Protein AF-A0A1Q9YE31-F1 (afdb_monomer_lite)

Structure (mmCIF, N/CA/C/O backbone):
data_AF-A0A1Q9YE31-F1
#
_entry.id   AF-A0A1Q9YE31-F1
#
loop_
_atom_site.group_PDB
_atom_site.id
_atom_site.type_symbol
_atom_site.label_atom_id
_atom_site.label_alt_id
_atom_site.label_comp_id
_atom_site.label_asym_id
_atom_site.label_entity_id
_atom_site.label_seq_id
_atom_site.pdbx_PDB_ins_code
_atom_site.Cartn_x
_atom_site.Cartn_y
_atom_site.Cartn_z
_atom_site.occupancy
_atom_site.B_iso_or_equiv
_atom_site.auth_seq_id
_atom_site.auth_comp_id
_atom_site.auth_asym_id
_atom_site.auth_atom_id
_atom_site.pdbx_PDB_model_num
ATOM 1 N N . MET A 1 1 ? -10.373 -7.615 11.545 1.00 83.12 1 MET A N 1
ATOM 2 C CA . MET A 1 1 ? -8.998 -7.424 11.056 1.00 83.12 1 MET A CA 1
ATOM 3 C C . MET A 1 1 ? -9.031 -7.505 9.543 1.00 83.12 1 MET A C 1
ATOM 5 O O . MET A 1 1 ? -9.649 -8.430 9.021 1.00 83.12 1 MET A O 1
ATOM 9 N N . LYS A 1 2 ? -8.374 -6.569 8.860 1.00 92.00 2 LYS A N 1
ATOM 10 C CA . LYS A 1 2 ? -8.314 -6.472 7.399 1.00 92.00 2 LYS A CA 1
ATOM 11 C C . LYS A 1 2 ? -6.885 -6.722 6.919 1.00 92.00 2 LYS A C 1
ATOM 13 O O . LYS A 1 2 ? -5.957 -6.130 7.457 1.00 92.00 2 LYS A O 1
ATOM 18 N N . THR A 1 3 ? -6.721 -7.536 5.883 1.00 94.81 3 THR A N 1
ATOM 19 C CA . THR A 1 3 ? -5.436 -7.694 5.186 1.00 94.81 3 THR A CA 1
ATOM 20 C C . THR A 1 3 ? -5.521 -7.033 3.815 1.00 94.81 3 THR A C 1
ATOM 22 O O . THR A 1 3 ? -6.515 -7.194 3.104 1.00 94.81 3 THR A O 1
ATOM 25 N N . VAL A 1 4 ? -4.501 -6.259 3.456 1.00 95.75 4 VAL A N 1
ATOM 26 C CA . VAL A 1 4 ? -4.373 -5.554 2.180 1.00 95.75 4 VAL A CA 1
ATOM 27 C C . VAL A 1 4 ? -3.079 -6.002 1.518 1.00 95.75 4 VAL A C 1
ATOM 29 O O . VAL A 1 4 ? -1.999 -5.756 2.044 1.00 95.75 4 VAL A O 1
ATOM 32 N N . HIS A 1 5 ? -3.189 -6.636 0.352 1.00 96.06 5 HIS A N 1
ATOM 33 C CA . HIS A 1 5 ? -2.027 -7.022 -0.444 1.00 96.06 5 HIS A CA 1
ATOM 34 C C . HIS A 1 5 ? -1.663 -5.891 -1.412 1.00 96.06 5 HIS A C 1
ATOM 36 O O . HIS A 1 5 ? -2.490 -5.443 -2.211 1.00 96.06 5 HIS A O 1
ATOM 42 N N . ILE A 1 6 ? -0.422 -5.427 -1.331 1.00 96.19 6 ILE A N 1
ATOM 43 C CA . ILE A 1 6 ? 0.134 -4.306 -2.081 1.00 96.19 6 ILE A CA 1
ATOM 44 C C . ILE A 1 6 ? 1.157 -4.861 -3.072 1.00 96.19 6 ILE A C 1
ATOM 46 O O . ILE A 1 6 ? 2.282 -5.183 -2.703 1.00 96.19 6 ILE A O 1
ATOM 50 N N . ASP A 1 7 ? 0.782 -4.939 -4.348 1.00 95.06 7 ASP A N 1
ATOM 51 C CA . ASP A 1 7 ? 1.738 -5.185 -5.432 1.00 95.06 7 ASP A CA 1
ATOM 52 C C . ASP A 1 7 ? 2.354 -3.850 -5.873 1.00 95.06 7 ASP A C 1
ATOM 54 O O . ASP A 1 7 ? 1.749 -3.074 -6.621 1.00 95.06 7 ASP A O 1
ATOM 58 N N . ALA A 1 8 ? 3.558 -3.564 -5.382 1.00 94.75 8 ALA A N 1
ATOM 59 C CA . ALA A 1 8 ? 4.226 -2.286 -5.586 1.00 94.75 8 ALA A CA 1
ATOM 60 C C . ALA A 1 8 ? 4.527 -2.007 -7.067 1.00 94.75 8 ALA A C 1
ATOM 62 O O . ALA A 1 8 ? 4.344 -0.884 -7.546 1.00 94.75 8 ALA A O 1
ATOM 63 N N . LYS A 1 9 ? 4.935 -3.034 -7.824 1.00 93.44 9 LYS A N 1
ATOM 64 C CA . LYS A 1 9 ? 5.193 -2.926 -9.264 1.00 93.44 9 LYS A CA 1
ATOM 65 C C . LYS A 1 9 ? 3.920 -2.566 -10.019 1.00 93.44 9 LYS A C 1
ATOM 67 O O . LYS A 1 9 ? 3.959 -1.680 -10.871 1.00 93.44 9 LYS A O 1
ATOM 72 N N . ARG A 1 10 ? 2.792 -3.194 -9.684 1.00 94.38 10 ARG A N 1
ATOM 73 C CA . ARG A 1 10 ? 1.493 -2.889 -10.293 1.00 94.38 10 ARG A CA 1
ATOM 74 C C . ARG A 1 10 ? 1.021 -1.473 -9.966 1.00 94.38 10 ARG A C 1
ATOM 76 O O . ARG A 1 10 ? 0.512 -0.797 -10.855 1.00 94.38 10 ARG A O 1
ATOM 83 N N . ILE A 1 11 ? 1.215 -0.996 -8.735 1.00 96.12 11 ILE A N 1
ATOM 84 C CA . ILE A 1 11 ? 0.895 0.396 -8.371 1.00 96.12 11 ILE A CA 1
ATOM 85 C C . ILE A 1 11 ? 1.732 1.371 -9.205 1.00 96.12 11 ILE A C 1
ATOM 87 O O . ILE A 1 11 ? 1.196 2.354 -9.708 1.00 96.12 11 ILE A O 1
ATOM 91 N N . MET A 1 12 ? 3.024 1.089 -9.406 1.00 95.56 12 MET A N 1
ATOM 92 C CA . MET A 1 12 ? 3.902 1.948 -10.213 1.00 95.56 12 MET A CA 1
ATOM 93 C C . MET A 1 12 ? 3.598 1.920 -11.715 1.00 95.56 12 MET A C 1
ATOM 95 O O . MET A 1 12 ? 4.068 2.794 -12.436 1.00 95.56 12 MET A O 1
ATOM 99 N N . GLN A 1 13 ? 2.831 0.940 -12.195 1.00 95.00 13 GLN A N 1
ATOM 100 C CA . GLN A 1 13 ? 2.340 0.899 -13.576 1.00 95.00 13 GLN A CA 1
ATOM 101 C C . GLN A 1 13 ? 1.067 1.736 -13.785 1.00 95.00 13 GLN A C 1
ATOM 103 O O . GLN A 1 13 ? 0.645 1.909 -14.924 1.00 95.00 13 GLN A O 1
ATOM 108 N N . SER A 1 14 ? 0.446 2.234 -12.711 1.00 95.38 14 SER A N 1
ATOM 109 C CA . SER A 1 14 ? -0.712 3.128 -12.788 1.00 95.38 14 SER A CA 1
ATOM 110 C C . SER A 1 14 ? -0.295 4.541 -13.197 1.00 95.38 14 SER A C 1
ATOM 112 O O . SER A 1 14 ? 0.707 5.056 -12.702 1.00 95.38 14 SER A O 1
ATOM 114 N N . ASP A 1 15 ? -1.129 5.214 -13.995 1.00 94.75 15 ASP A N 1
ATOM 115 C CA . ASP A 1 15 ? -0.999 6.652 -14.279 1.00 94.75 15 ASP A CA 1
ATOM 116 C C . ASP A 1 15 ? -1.110 7.504 -12.998 1.00 94.75 15 ASP A C 1
ATOM 118 O O . ASP A 1 15 ? -0.550 8.599 -12.903 1.00 94.75 15 ASP A O 1
ATOM 122 N N . HIS A 1 16 ? -1.805 6.974 -11.983 1.00 95.56 16 HIS A N 1
ATOM 123 C CA . HIS A 1 16 ? -2.003 7.602 -10.678 1.00 95.56 16 HIS A CA 1
ATOM 124 C C . H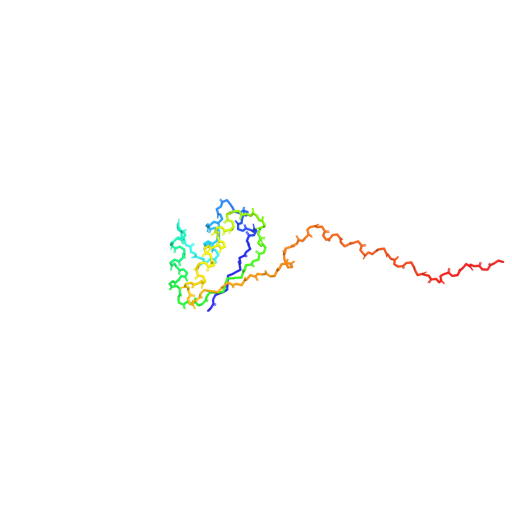IS A 1 16 ? -1.627 6.631 -9.543 1.00 95.56 16 HIS A C 1
ATOM 126 O O . HIS A 1 16 ? -2.501 5.984 -8.956 1.00 95.56 16 HIS A O 1
ATOM 132 N N . PRO A 1 17 ? -0.329 6.500 -9.202 1.00 96.25 17 PRO A N 1
ATOM 133 C CA . PRO A 1 17 ? 0.141 5.533 -8.208 1.00 96.25 17 PRO A CA 1
ATOM 134 C C . PRO A 1 17 ? -0.435 5.740 -6.803 1.00 96.25 17 PRO A C 1
ATOM 136 O O . PRO A 1 17 ? -0.812 4.783 -6.131 1.00 96.25 17 PRO A O 1
ATOM 139 N N . PHE A 1 18 ? -0.557 6.992 -6.357 1.00 96.56 18 PHE A N 1
ATOM 140 C CA . PHE A 1 18 ? -1.139 7.288 -5.048 1.00 96.56 18 PHE A CA 1
ATOM 141 C C . PHE A 1 18 ? -2.631 6.935 -4.980 1.00 96.56 18 PHE A C 1
ATOM 143 O O . PHE A 1 18 ? -3.086 6.357 -3.995 1.00 96.56 18 PHE A O 1
ATOM 150 N N . GLU A 1 19 ? -3.391 7.224 -6.038 1.00 96.00 19 GLU A N 1
ATOM 151 C CA . GLU A 1 19 ? -4.812 6.863 -6.105 1.00 96.00 19 GLU A CA 1
ATOM 152 C C . GLU A 1 19 ? -4.998 5.343 -6.149 1.00 96.00 19 GLU A C 1
ATOM 154 O O . GLU A 1 19 ? -5.874 4.809 -5.469 1.00 96.00 19 GLU A O 1
ATOM 159 N N . ALA A 1 20 ? -4.132 4.634 -6.881 1.00 96.38 20 ALA A N 1
ATOM 160 C CA . ALA A 1 20 ? -4.112 3.175 -6.900 1.00 96.38 20 ALA A CA 1
ATOM 161 C C . ALA A 1 20 ? -3.834 2.592 -5.505 1.00 96.38 20 ALA A C 1
ATOM 163 O O . ALA A 1 20 ? -4.516 1.654 -5.095 1.00 96.38 20 ALA A O 1
ATOM 164 N N . LEU A 1 21 ? -2.899 3.178 -4.749 1.00 96.81 21 LEU A N 1
ATOM 165 C CA . LEU A 1 21 ? -2.655 2.804 -3.355 1.00 96.81 21 LEU A CA 1
ATOM 166 C C . LEU A 1 21 ? -3.892 3.064 -2.482 1.00 96.81 21 LEU A C 1
ATOM 168 O O . LEU A 1 21 ? -4.327 2.163 -1.771 1.00 96.81 21 LEU A O 1
ATOM 172 N N . CYS A 1 22 ? -4.503 4.250 -2.565 1.00 96.12 22 CYS A N 1
ATOM 173 C CA . CYS A 1 22 ? -5.717 4.588 -1.810 1.00 96.12 22 CYS A CA 1
ATOM 174 C C . CYS A 1 22 ? -6.862 3.601 -2.076 1.00 96.12 22 CYS A C 1
ATOM 176 O O . CYS A 1 22 ? -7.570 3.196 -1.148 1.00 96.12 22 CYS A O 1
ATOM 178 N N . ALA A 1 23 ? -7.013 3.173 -3.331 1.00 95.56 23 ALA A N 1
ATOM 179 C CA . ALA A 1 23 ? -8.049 2.239 -3.745 1.00 95.56 23 ALA A CA 1
ATOM 180 C C . ALA A 1 23 ? -7.916 0.869 -3.060 1.00 95.56 23 ALA A C 1
ATOM 182 O O . ALA A 1 23 ? -8.935 0.290 -2.690 1.00 95.56 23 ALA A O 1
ATOM 183 N N . LEU A 1 24 ? -6.694 0.380 -2.801 1.00 96.00 24 LEU A N 1
ATOM 184 C CA . LEU A 1 24 ? -6.475 -0.877 -2.064 1.00 96.00 24 LEU A CA 1
ATOM 185 C C . LEU A 1 24 ? -7.048 -0.831 -0.640 1.00 96.00 24 LEU A C 1
ATOM 187 O O . LEU A 1 24 ? -7.497 -1.841 -0.098 1.00 96.00 24 LEU A O 1
ATOM 191 N N . PHE A 1 25 ? -7.091 0.359 -0.044 1.00 93.75 25 PHE A N 1
ATOM 192 C CA . PHE A 1 25 ? -7.663 0.575 1.279 1.00 93.75 25 PHE A CA 1
ATOM 193 C C . PHE A 1 25 ? -9.151 0.951 1.241 1.00 93.75 25 PHE A C 1
ATOM 195 O O . PHE A 1 25 ? -9.748 1.087 2.306 1.00 93.75 25 PHE A O 1
ATOM 202 N N . ASN A 1 26 ? -9.784 1.020 0.061 1.00 92.31 26 ASN A N 1
ATOM 203 C CA . ASN A 1 26 ? -11.127 1.577 -0.159 1.00 92.31 26 ASN A CA 1
ATOM 204 C C . ASN A 1 26 ? -11.257 3.042 0.301 1.00 92.31 26 ASN A C 1
ATOM 206 O O . ASN A 1 26 ? -12.314 3.464 0.771 1.00 92.31 26 ASN A O 1
ATOM 210 N N . LEU A 1 27 ? -10.184 3.825 0.161 1.00 91.75 27 LEU A N 1
ATOM 211 C CA . LEU A 1 27 ? -10.140 5.234 0.545 1.00 91.75 27 LEU A CA 1
ATOM 212 C C . LEU A 1 27 ? -10.201 6.145 -0.686 1.00 91.75 27 LEU A C 1
ATOM 214 O O . LEU A 1 27 ? -9.683 5.819 -1.752 1.00 91.75 27 LEU A O 1
ATOM 218 N N . LYS A 1 28 ? -10.820 7.319 -0.524 1.00 89.25 28 LYS A N 1
ATOM 219 C CA . LYS A 1 28 ? -10.833 8.404 -1.520 1.00 89.25 28 LYS A CA 1
ATOM 220 C C . LYS A 1 28 ? -10.053 9.609 -1.001 1.00 89.25 28 LYS A C 1
ATOM 222 O O . LYS A 1 28 ? -10.611 10.693 -0.864 1.00 89.25 28 LYS A O 1
ATOM 227 N N . SER A 1 29 ? -8.784 9.394 -0.679 1.00 90.00 29 SER A N 1
ATOM 228 C CA . SER A 1 29 ? -7.909 10.445 -0.162 1.00 90.00 29 SER A CA 1
ATOM 229 C C . SER A 1 29 ? -7.315 11.268 -1.300 1.00 90.00 29 SER A C 1
ATOM 231 O O . SER A 1 29 ? -6.860 10.725 -2.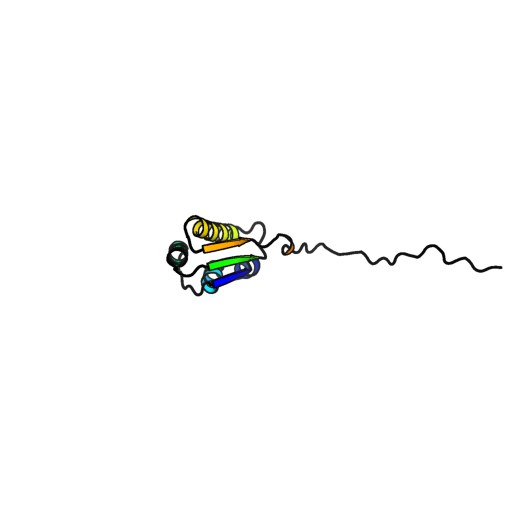303 1.00 90.00 29 SER A O 1
ATOM 233 N N . ARG A 1 30 ? -7.314 12.591 -1.143 1.00 87.44 30 ARG A N 1
ATOM 234 C CA . ARG A 1 30 ? -6.761 13.551 -2.112 1.00 87.44 30 ARG A CA 1
ATOM 235 C C . ARG A 1 30 ? -5.340 13.984 -1.763 1.00 87.44 30 ARG A C 1
ATOM 237 O O . ARG A 1 30 ? -4.688 14.635 -2.573 1.00 87.44 30 ARG A O 1
ATOM 244 N N . SER A 1 31 ? -4.867 13.649 -0.564 1.00 93.44 31 SER A N 1
ATOM 245 C CA . SER A 1 31 ? -3.524 13.970 -0.083 1.00 93.44 31 SER A CA 1
ATOM 246 C C . SER A 1 31 ? -2.959 12.871 0.817 1.00 93.44 31 SER A C 1
ATOM 248 O O . SER A 1 31 ? -3.698 12.052 1.371 1.00 93.44 31 SER A O 1
ATOM 250 N N . PHE A 1 32 ? -1.636 12.885 0.992 1.00 93.88 32 PHE A N 1
ATOM 251 C CA . PHE A 1 32 ? -0.933 11.961 1.887 1.00 93.88 32 PHE A CA 1
ATOM 252 C C . PHE A 1 32 ? -1.385 12.121 3.346 1.00 93.88 32 PHE A C 1
ATOM 254 O O . PHE A 1 32 ? -1.563 11.123 4.040 1.00 93.88 32 PHE A O 1
ATOM 261 N N . ASP A 1 33 ? -1.643 13.354 3.792 1.00 93.50 33 ASP A N 1
ATOM 262 C CA . ASP A 1 33 ? -2.108 13.637 5.157 1.00 93.50 33 ASP A CA 1
ATOM 263 C C . ASP A 1 33 ? -3.510 13.082 5.426 1.00 93.50 33 ASP A C 1
ATOM 265 O O . ASP A 1 33 ? -3.775 12.537 6.500 1.00 93.50 33 ASP A O 1
ATOM 269 N N . GLU A 1 34 ? -4.409 13.191 4.445 1.00 93.19 34 GLU A N 1
ATOM 270 C CA . GLU A 1 34 ? -5.757 12.629 4.534 1.00 93.19 34 GLU A CA 1
ATOM 271 C C . GLU A 1 34 ? -5.698 11.098 4.586 1.00 93.19 34 GLU A C 1
ATOM 273 O O . GLU A 1 34 ? -6.327 10.483 5.447 1.00 93.19 34 GLU A O 1
ATOM 278 N N . PHE A 1 35 ? -4.879 10.480 3.730 1.00 94.44 35 PHE A N 1
ATOM 279 C CA . PHE A 1 35 ? -4.655 9.032 3.728 1.00 94.44 35 PHE A CA 1
ATOM 280 C C . PHE A 1 35 ? -4.088 8.534 5.062 1.00 94.44 35 PHE A C 1
ATOM 282 O O . PHE A 1 35 ? -4.625 7.596 5.656 1.00 94.44 35 PHE A O 1
ATOM 289 N N . LYS A 1 36 ? -3.056 9.211 5.580 1.00 93.38 36 LYS A N 1
ATOM 290 C CA . LYS A 1 36 ? -2.467 8.922 6.891 1.00 93.38 36 LYS A CA 1
ATOM 291 C C . LYS A 1 36 ? -3.506 9.038 8.001 1.00 93.38 36 LYS A C 1
ATOM 293 O O . LYS A 1 36 ? -3.622 8.134 8.821 1.00 93.38 36 LYS A O 1
ATOM 298 N N . THR A 1 37 ? -4.287 10.115 8.009 1.00 92.19 37 THR A N 1
ATOM 299 C CA . THR A 1 37 ? -5.320 10.349 9.025 1.00 92.19 37 THR A CA 1
ATOM 300 C C . THR A 1 37 ? -6.376 9.245 9.011 1.00 92.19 37 THR A C 1
ATOM 302 O O . THR A 1 37 ? -6.728 8.738 10.073 1.00 92.19 37 THR A O 1
ATOM 305 N N . HIS A 1 38 ? -6.839 8.812 7.835 1.00 91.38 38 HIS A N 1
ATOM 306 C CA . HIS A 1 38 ? -7.790 7.703 7.734 1.00 91.38 38 HIS A CA 1
ATOM 307 C C . HIS A 1 38 ? -7.240 6.401 8.314 1.00 91.38 38 HIS A C 1
ATOM 309 O O . HIS A 1 38 ? -7.921 5.766 9.113 1.00 91.38 38 HIS A O 1
ATOM 315 N N . LEU A 1 39 ? -6.009 6.029 7.961 1.00 91.88 39 LEU A N 1
ATOM 316 C CA . LEU A 1 39 ? -5.402 4.783 8.436 1.00 91.88 39 LEU A CA 1
ATOM 317 C C . LEU A 1 39 ? -4.973 4.833 9.910 1.00 91.88 39 LEU A C 1
ATOM 319 O O . LEU A 1 39 ? -4.865 3.791 10.549 1.00 91.88 39 LEU A O 1
ATOM 323 N N . MET A 1 40 ? -4.744 6.024 10.469 1.00 88.56 40 MET A N 1
ATOM 324 C CA . MET A 1 40 ? -4.470 6.203 11.900 1.00 88.56 40 MET A CA 1
ATOM 325 C C . MET A 1 40 ? -5.736 6.195 12.764 1.00 88.56 40 MET A C 1
ATOM 327 O O . MET A 1 40 ? -5.667 5.825 13.934 1.00 88.56 40 MET A O 1
ATOM 331 N N . LEU A 1 41 ? -6.872 6.642 12.222 1.00 85.81 41 LEU A N 1
ATOM 332 C CA . LEU A 1 41 ? -8.152 6.677 12.935 1.00 85.81 41 LEU A CA 1
ATOM 333 C C . LEU A 1 41 ? -8.943 5.370 12.812 1.00 85.81 41 LEU A C 1
ATOM 335 O O . LEU A 1 41 ? -9.955 5.220 13.497 1.00 85.81 41 LEU A O 1
ATOM 339 N N . ASP A 1 42 ? -8.504 4.440 11.964 1.00 79.31 42 ASP A N 1
ATOM 340 C CA . ASP A 1 42 ? -9.164 3.149 11.818 1.00 79.31 42 ASP A CA 1
ATOM 341 C C . ASP A 1 42 ? -9.037 2.323 13.109 1.00 79.31 42 ASP A C 1
ATOM 343 O O . ASP A 1 42 ? -7.950 2.119 13.663 1.00 79.31 42 ASP A O 1
ATOM 347 N N . HIS A 1 43 ? -10.183 1.871 13.610 1.00 80.12 43 HIS A N 1
ATOM 348 C CA . HIS A 1 43 ? -10.280 1.069 14.825 1.00 80.12 43 HIS A CA 1
ATOM 349 C C . HIS A 1 43 ? -10.070 -0.421 14.546 1.00 80.12 43 HIS A C 1
ATOM 351 O O . HIS A 1 43 ? -9.818 -1.192 15.475 1.00 80.12 43 HIS A O 1
ATOM 357 N N . GLU A 1 44 ? -10.181 -0.843 13.287 1.00 90.56 44 GLU A N 1
ATOM 358 C CA . GLU A 1 44 ? -9.924 -2.214 12.881 1.00 90.56 44 GLU A CA 1
ATOM 359 C C . GLU A 1 44 ? -8.432 -2.404 12.556 1.00 90.56 44 GLU A C 1
ATOM 361 O O . GLU A 1 44 ? -7.871 -1.624 11.790 1.00 90.56 44 GLU A O 1
ATOM 366 N N . PRO A 1 45 ? -7.763 -3.446 13.088 1.00 93.44 45 PRO A N 1
ATOM 367 C CA . PRO A 1 45 ? -6.385 -3.735 12.714 1.00 93.44 45 PRO A CA 1
ATOM 368 C C . PRO A 1 45 ? -6.243 -4.032 11.217 1.00 93.44 45 PRO A C 1
ATOM 370 O O . PRO A 1 45 ? -6.985 -4.862 10.675 1.00 93.44 45 PRO A O 1
ATOM 373 N N . ILE A 1 46 ? -5.258 -3.397 10.584 1.00 95.62 46 ILE A N 1
ATOM 374 C CA . ILE A 1 46 ? -4.904 -3.512 9.173 1.00 95.62 46 ILE A CA 1
ATOM 375 C C . ILE A 1 46 ? -3.504 -4.114 9.059 1.00 95.62 46 ILE A C 1
ATOM 377 O O . ILE A 1 46 ? -2.538 -3.572 9.593 1.00 95.62 46 ILE A O 1
ATOM 381 N N . ILE A 1 47 ? -3.393 -5.207 8.311 1.00 95.81 47 ILE A N 1
ATOM 382 C CA . ILE A 1 47 ? -2.118 -5.783 7.882 1.00 95.81 47 ILE A CA 1
ATOM 383 C C . ILE A 1 47 ? -1.929 -5.441 6.406 1.00 95.81 47 ILE A C 1
ATOM 385 O O . ILE A 1 47 ? -2.745 -5.826 5.571 1.00 95.81 47 ILE A O 1
ATOM 389 N N . ALA A 1 48 ? -0.874 -4.708 6.081 1.00 96.38 48 ALA A N 1
ATOM 390 C CA . ALA A 1 48 ? -0.490 -4.368 4.722 1.00 96.38 48 ALA A CA 1
ATOM 391 C C . ALA A 1 48 ? 0.722 -5.213 4.309 1.00 96.38 48 ALA A C 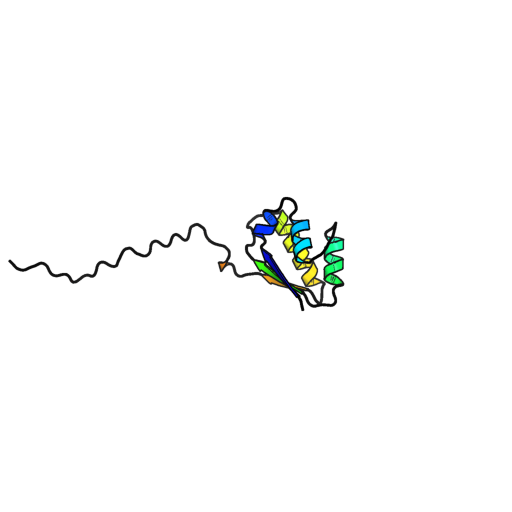1
ATOM 393 O O . ALA A 1 48 ? 1.829 -5.024 4.808 1.00 96.38 48 ALA A O 1
ATOM 394 N N . GLU A 1 49 ? 0.503 -6.160 3.404 1.00 96.06 49 GLU A N 1
ATOM 395 C CA . GLU A 1 49 ? 1.533 -7.064 2.893 1.00 96.06 49 GLU A CA 1
ATOM 396 C C . GLU A 1 49 ? 2.048 -6.541 1.558 1.00 96.06 49 GLU A C 1
ATOM 398 O O . GLU A 1 49 ? 1.281 -6.415 0.604 1.00 96.06 49 GLU A O 1
ATOM 403 N N . VAL A 1 50 ? 3.334 -6.219 1.482 1.00 95.44 50 VAL A N 1
ATOM 404 C CA . VAL A 1 50 ? 3.928 -5.556 0.321 1.00 95.44 50 VAL A CA 1
ATOM 405 C C . VAL A 1 50 ? 4.803 -6.519 -0.469 1.00 95.44 50 VAL A C 1
ATOM 407 O O . VAL A 1 50 ? 5.724 -7.105 0.086 1.00 95.44 50 VAL A O 1
ATOM 410 N N . ALA A 1 51 ? 4.559 -6.641 -1.771 1.00 93.25 51 ALA A N 1
ATOM 411 C CA . ALA A 1 51 ? 5.312 -7.494 -2.689 1.00 93.25 51 ALA A CA 1
ATOM 412 C C . ALA A 1 51 ? 5.794 -6.715 -3.925 1.00 93.25 51 ALA A C 1
ATOM 414 O O . ALA A 1 51 ? 5.329 -5.606 -4.205 1.00 93.25 51 ALA A O 1
ATOM 415 N N . ASN A 1 52 ? 6.707 -7.320 -4.694 1.00 91.12 52 ASN A N 1
ATOM 416 C CA . ASN A 1 52 ? 7.188 -6.802 -5.980 1.00 91.12 52 ASN A CA 1
ATOM 417 C C . ASN A 1 52 ? 7.761 -5.370 -5.911 1.00 91.12 52 ASN A C 1
ATOM 419 O O . ASN A 1 52 ? 7.517 -4.558 -6.805 1.00 91.12 52 ASN A O 1
ATOM 423 N N . CYS A 1 53 ? 8.514 -5.043 -4.854 1.00 90.00 53 CYS A N 1
ATOM 424 C CA . CYS A 1 53 ? 9.084 -3.710 -4.634 1.00 90.00 53 CYS A CA 1
ATOM 425 C C . CYS A 1 53 ? 9.973 -3.258 -5.816 1.00 90.00 53 CYS A C 1
ATOM 427 O O . CYS A 1 53 ? 11.012 -3.872 -6.075 1.00 90.00 53 CYS A O 1
ATOM 429 N N . PRO A 1 54 ? 9.611 -2.183 -6.541 1.00 88.81 54 PRO A N 1
ATOM 430 C CA . PRO A 1 54 ? 10.392 -1.699 -7.670 1.00 88.81 54 PRO A CA 1
ATOM 431 C C . PRO A 1 54 ? 11.700 -1.058 -7.192 1.00 88.81 54 PRO A C 1
ATOM 433 O O . PRO A 1 54 ? 11.717 -0.163 -6.349 1.00 88.81 54 PRO A O 1
ATOM 436 N N . VAL A 1 55 ? 12.812 -1.497 -7.778 1.00 85.88 55 VAL A N 1
ATOM 437 C CA . VAL A 1 55 ? 14.155 -1.006 -7.450 1.00 85.88 55 VAL A CA 1
ATOM 438 C C . VAL A 1 55 ? 14.369 0.393 -8.040 1.00 85.88 55 VAL A C 1
ATOM 440 O O . VAL A 1 55 ? 14.093 0.617 -9.218 1.00 85.88 55 VAL A O 1
ATOM 443 N N . ARG A 1 56 ? 14.918 1.325 -7.243 1.00 87.00 56 ARG A N 1
ATOM 444 C CA . ARG A 1 56 ? 15.289 2.699 -7.662 1.00 87.00 56 ARG A CA 1
ATOM 445 C C . ARG A 1 56 ? 14.122 3.517 -8.243 1.00 87.00 56 ARG A C 1
ATOM 447 O O . ARG A 1 56 ? 14.319 4.324 -9.153 1.00 87.00 56 ARG A O 1
ATOM 454 N N . ASN A 1 57 ? 12.906 3.317 -7.735 1.00 91.75 57 ASN A N 1
ATOM 455 C CA . ASN A 1 57 ? 11.742 4.111 -8.120 1.00 91.75 57 ASN A CA 1
ATOM 456 C C . ASN A 1 57 ? 11.432 5.168 -7.045 1.00 91.75 57 ASN A C 1
ATOM 458 O O . ASN A 1 57 ? 10.951 4.837 -5.968 1.00 91.75 57 ASN A O 1
ATOM 462 N N . LYS A 1 58 ? 11.650 6.450 -7.371 1.00 94.12 58 LYS A N 1
ATOM 463 C CA . LYS A 1 58 ? 11.448 7.578 -6.439 1.00 94.12 58 LYS A CA 1
ATOM 464 C C . LYS A 1 58 ? 10.005 7.748 -5.964 1.00 94.12 58 LYS A C 1
ATOM 466 O O . LYS A 1 58 ? 9.775 8.191 -4.846 1.00 94.12 58 LYS A O 1
ATOM 471 N N . THR A 1 59 ? 9.029 7.450 -6.819 1.00 94.38 59 THR A N 1
ATOM 472 C CA . THR A 1 59 ? 7.614 7.533 -6.441 1.00 94.38 59 THR A CA 1
ATOM 473 C C . THR A 1 59 ? 7.277 6.436 -5.443 1.00 94.38 59 THR A C 1
ATOM 475 O O . THR A 1 59 ? 6.585 6.695 -4.466 1.00 94.38 59 THR A O 1
ATOM 478 N N . TRP A 1 60 ? 7.807 5.232 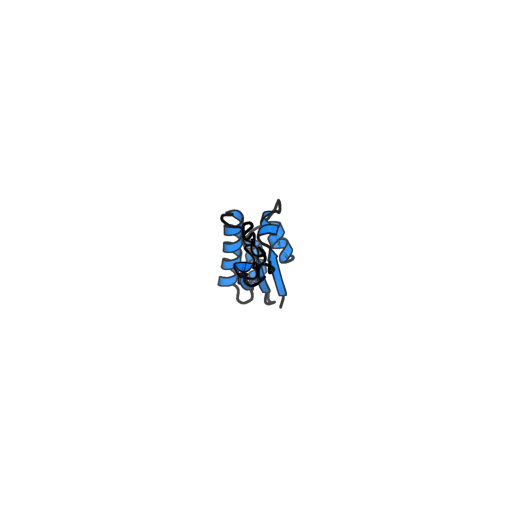-5.653 1.00 95.25 60 TRP A N 1
ATOM 479 C CA . TRP A 1 60 ? 7.659 4.149 -4.694 1.00 95.25 60 TRP A CA 1
ATOM 480 C C . TRP A 1 60 ? 8.333 4.469 -3.362 1.00 95.25 60 TRP A C 1
ATOM 482 O O . TRP A 1 60 ? 7.673 4.306 -2.348 1.00 95.25 60 TRP A O 1
ATOM 492 N N . GLU A 1 61 ? 9.564 4.995 -3.365 1.00 94.94 61 GLU A N 1
ATOM 493 C CA . GLU A 1 61 ? 10.265 5.436 -2.144 1.00 94.94 61 GLU A CA 1
ATOM 494 C C . GLU A 1 61 ? 9.388 6.387 -1.306 1.00 94.94 61 GLU A C 1
ATOM 496 O O . GLU A 1 61 ? 9.206 6.189 -0.110 1.00 94.94 61 GLU A O 1
ATOM 501 N N . GLN A 1 62 ? 8.732 7.360 -1.948 1.00 95.81 62 GLN A N 1
ATOM 502 C CA . GLN A 1 62 ? 7.808 8.270 -1.258 1.00 95.81 62 GLN A CA 1
ATOM 503 C C . GLN A 1 62 ? 6.573 7.564 -0.676 1.00 95.81 62 GLN A C 1
ATOM 505 O O . GLN A 1 62 ? 6.114 7.917 0.411 1.00 95.81 62 GLN A O 1
ATOM 510 N N . LEU A 1 63 ? 6.002 6.593 -1.395 1.00 96.31 63 LEU A N 1
ATOM 511 C CA . LEU A 1 63 ? 4.835 5.845 -0.921 1.00 96.31 63 LEU A CA 1
ATOM 512 C C . LEU A 1 63 ? 5.202 4.840 0.177 1.00 96.31 63 LEU A C 1
ATOM 514 O O . LEU A 1 63 ? 4.422 4.665 1.111 1.00 96.31 63 LEU A O 1
ATOM 518 N N . SER A 1 64 ? 6.371 4.203 0.099 1.00 95.56 64 SER A N 1
ATOM 519 C CA . SER A 1 64 ? 6.869 3.323 1.155 1.00 95.56 64 SER A CA 1
ATOM 520 C C . SER A 1 64 ? 7.154 4.112 2.428 1.00 95.56 64 SER A C 1
ATOM 522 O O . SER A 1 64 ? 6.675 3.709 3.483 1.00 95.56 64 SER A O 1
ATOM 524 N N . ASP A 1 65 ? 7.801 5.278 2.329 1.00 95.44 65 ASP A N 1
ATOM 525 C CA . ASP A 1 65 ? 8.054 6.156 3.480 1.00 95.44 65 ASP A CA 1
ATOM 526 C C . ASP A 1 65 ? 6.743 6.596 4.153 1.00 95.44 65 ASP A C 1
ATOM 528 O O . ASP A 1 65 ? 6.641 6.651 5.381 1.00 95.44 65 ASP A O 1
ATOM 532 N N . LEU A 1 66 ? 5.702 6.876 3.357 1.00 96.19 66 LEU A N 1
ATOM 533 C CA . LEU A 1 66 ? 4.365 7.192 3.863 1.00 96.19 66 LEU A CA 1
ATOM 534 C C . LEU A 1 66 ? 3.770 6.023 4.660 1.00 96.19 66 LEU A C 1
ATOM 536 O O . LEU A 1 66 ? 3.274 6.230 5.770 1.00 96.19 66 LEU A O 1
ATOM 540 N N . LEU A 1 67 ? 3.811 4.809 4.105 1.00 96.50 67 LEU A N 1
ATOM 541 C CA . LEU A 1 67 ? 3.300 3.605 4.762 1.00 96.50 67 LEU A CA 1
ATOM 542 C C . LEU A 1 67 ? 4.070 3.325 6.060 1.00 96.50 67 LEU A C 1
ATOM 544 O O . LEU A 1 67 ? 3.452 3.094 7.102 1.00 96.50 67 LEU A O 1
ATOM 548 N N . GLU A 1 68 ? 5.402 3.388 6.031 1.00 95.88 68 GLU A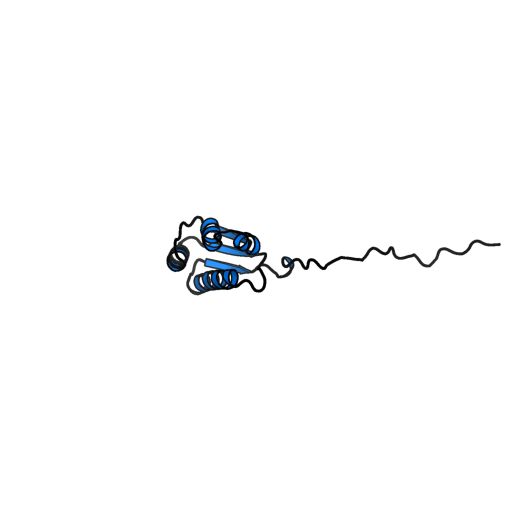 N 1
ATOM 549 C CA . GLU A 1 68 ? 6.248 3.204 7.216 1.00 95.88 68 GLU A CA 1
ATOM 550 C C . GLU A 1 68 ? 5.951 4.253 8.287 1.00 95.88 68 GLU A C 1
ATOM 552 O O . GLU A 1 68 ? 5.812 3.927 9.469 1.00 95.88 68 GLU A O 1
ATOM 557 N N . GLY A 1 69 ? 5.776 5.508 7.872 1.00 95.44 69 GLY A N 1
ATOM 558 C CA . GLY A 1 69 ? 5.380 6.595 8.754 1.00 95.44 69 GLY A CA 1
ATOM 559 C C . GLY A 1 69 ? 4.028 6.346 9.427 1.00 95.44 69 GLY A C 1
ATOM 560 O O . GLY A 1 69 ? 3.856 6.721 10.587 1.00 95.44 69 GLY A O 1
ATOM 561 N N . ILE A 1 70 ? 3.074 5.700 8.750 1.00 95.12 70 ILE A N 1
ATOM 562 C CA . ILE A 1 70 ? 1.795 5.295 9.354 1.00 95.12 70 ILE A CA 1
ATOM 563 C C . ILE A 1 70 ? 2.021 4.183 10.378 1.00 95.12 70 ILE A C 1
ATOM 565 O O . ILE A 1 70 ? 1.554 4.319 11.506 1.00 95.12 70 ILE A O 1
ATOM 569 N N . GLN A 1 71 ? 2.774 3.133 10.035 1.00 95.12 71 GLN A N 1
ATOM 570 C CA . GLN A 1 71 ? 3.081 2.036 10.962 1.00 95.12 71 GLN A CA 1
ATOM 571 C C . GLN A 1 71 ? 3.734 2.537 12.258 1.00 95.12 71 GLN A C 1
ATOM 573 O O . GLN A 1 71 ? 3.392 2.077 13.340 1.00 95.12 71 GLN A O 1
ATOM 578 N N . GLN A 1 72 ? 4.662 3.491 12.170 1.00 94.44 72 GLN A N 1
ATOM 579 C CA . GLN A 1 72 ? 5.355 4.024 13.349 1.00 94.44 72 GLN A CA 1
ATOM 580 C C . GLN A 1 72 ? 4.431 4.770 14.324 1.00 94.44 72 GLN A C 1
ATOM 582 O O . GLN A 1 72 ? 4.759 4.887 15.503 1.00 94.44 72 GLN A O 1
ATOM 587 N N . HIS A 1 73 ? 3.305 5.304 13.841 1.00 92.69 73 HIS A N 1
ATOM 588 C CA . HIS A 1 73 ? 2.420 6.175 14.623 1.00 92.69 73 HIS A CA 1
ATOM 589 C C . HIS A 1 73 ? 1.025 5.582 14.861 1.00 92.69 73 HIS A C 1
ATOM 591 O O . HIS A 1 73 ? 0.253 6.147 15.635 1.00 92.69 73 HIS A O 1
ATOM 597 N N . SER A 1 74 ? 0.681 4.478 14.198 1.00 92.12 74 SER A N 1
ATOM 598 C CA . SER A 1 74 ? -0.599 3.792 14.340 1.00 92.12 74 SER A CA 1
ATOM 599 C C . SER A 1 74 ? -0.448 2.542 15.201 1.00 92.12 74 SER A C 1
ATOM 601 O O . SER A 1 74 ? 0.467 1.747 15.017 1.00 92.12 74 SER A O 1
ATOM 603 N N . ASN A 1 75 ? -1.397 2.336 16.114 1.00 90.94 75 ASN A N 1
ATOM 604 C CA . ASN A 1 75 ? -1.467 1.117 16.925 1.00 90.94 75 ASN A CA 1
ATOM 605 C C . ASN A 1 75 ? -2.226 -0.019 16.223 1.00 90.94 75 ASN A C 1
ATOM 607 O O . ASN A 1 75 ? -2.318 -1.115 16.772 1.00 90.94 75 ASN A O 1
ATOM 611 N N . THR A 1 76 ? -2.819 0.252 15.060 1.00 93.38 76 THR A N 1
ATOM 612 C CA . THR A 1 76 ? -3.685 -0.678 14.326 1.00 93.38 76 THR A CA 1
ATOM 613 C C . THR A 1 76 ? -3.157 -1.001 12.933 1.00 93.38 76 THR A C 1
ATOM 615 O O . THR A 1 76 ? -3.706 -1.886 12.290 1.00 93.38 76 THR A O 1
ATOM 618 N N . PHE A 1 77 ? -2.088 -0.350 12.466 1.00 96.06 77 PHE A N 1
ATOM 619 C CA . PHE A 1 77 ? -1.533 -0.556 11.128 1.00 96.06 77 PHE A CA 1
ATOM 620 C C . PHE A 1 77 ? -0.175 -1.262 11.182 1.00 96.06 77 PHE A C 1
ATOM 622 O O . PHE A 1 77 ? 0.771 -0.755 11.782 1.00 96.06 77 PHE A O 1
ATOM 629 N N . TYR A 1 78 ? -0.068 -2.404 10.506 1.00 95.44 78 TYR A N 1
ATOM 630 C CA . TYR A 1 78 ? 1.132 -3.237 10.468 1.00 95.44 78 TYR A CA 1
ATOM 631 C C . TYR A 1 78 ? 1.565 -3.467 9.020 1.00 95.44 78 TYR A C 1
ATOM 633 O O . TYR A 1 78 ? 0.743 -3.860 8.194 1.00 95.44 78 TYR A O 1
ATOM 641 N N . LEU A 1 79 ? 2.845 -3.263 8.712 1.00 96.12 79 LEU A N 1
ATOM 642 C CA . LEU A 1 79 ? 3.441 -3.586 7.417 1.00 96.12 79 LEU A CA 1
ATOM 643 C C . LEU A 1 79 ? 4.233 -4.879 7.501 1.00 96.12 79 LEU A C 1
ATOM 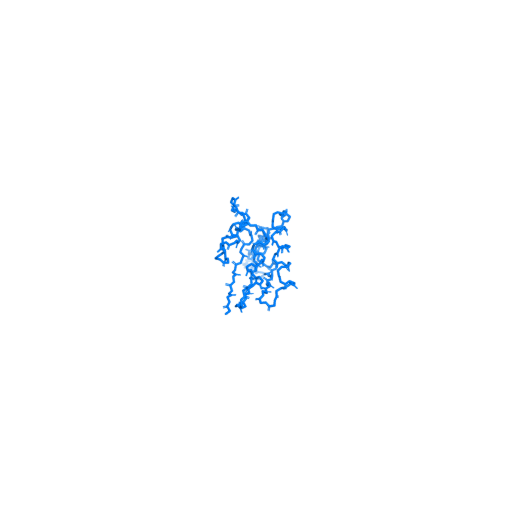645 O O . LEU A 1 79 ? 5.025 -5.096 8.418 1.00 96.12 79 LEU A O 1
ATOM 649 N N . ILE A 1 80 ? 4.058 -5.708 6.482 1.00 94.69 80 ILE A N 1
ATOM 650 C CA . ILE A 1 80 ? 4.861 -6.898 6.248 1.00 94.69 80 ILE A CA 1
ATOM 651 C C . ILE A 1 80 ? 5.493 -6.737 4.873 1.00 94.69 80 ILE A C 1
ATOM 653 O O . ILE A 1 80 ? 4.799 -6.681 3.860 1.00 94.69 80 ILE A O 1
ATOM 657 N N . TRP A 1 81 ? 6.818 -6.659 4.841 1.00 91.50 81 TRP A N 1
ATOM 658 C CA . TRP A 1 81 ? 7.570 -6.658 3.594 1.00 91.50 81 TRP A CA 1
ATOM 659 C C . TRP A 1 81 ? 7.763 -8.098 3.121 1.00 91.50 81 TRP A C 1
ATOM 661 O O . TRP A 1 81 ? 8.281 -8.933 3.864 1.00 91.50 81 TRP A O 1
ATOM 671 N N . GLY A 1 82 ? 7.337 -8.388 1.896 1.00 80.00 82 GLY A N 1
ATOM 672 C CA . GLY A 1 82 ? 7.583 -9.659 1.229 1.00 80.00 82 GLY A CA 1
ATOM 673 C C . GLY A 1 82 ? 9.080 -9.926 1.084 1.00 80.00 82 GLY A C 1
ATOM 674 O O . GLY A 1 82 ? 9.891 -9.005 0.959 1.00 80.00 82 GLY A O 1
ATOM 675 N N . THR A 1 83 ? 9.456 -11.202 1.133 1.00 62.62 83 THR A N 1
ATOM 676 C CA . THR A 1 83 ? 10.845 -11.639 0.972 1.00 62.62 83 THR A CA 1
ATOM 677 C C . THR A 1 83 ? 11.360 -11.346 -0.436 1.00 62.62 83 THR A C 1
ATOM 679 O O . THR A 1 83 ? 10.605 -11.378 -1.404 1.00 62.62 83 THR A O 1
ATOM 682 N N . GLN A 1 84 ? 12.669 -11.103 -0.556 1.00 50.00 84 GLN A N 1
ATOM 683 C CA . GLN A 1 84 ? 13.340 -10.820 -1.832 1.00 50.00 84 GLN A CA 1
ATOM 684 C C . GLN A 1 84 ? 13.181 -11.920 -2.901 1.00 50.00 84 GLN A C 1
ATOM 686 O O . GLN A 1 84 ? 13.469 -11.644 -4.055 1.00 50.00 84 GLN A O 1
ATOM 691 N N . ASP A 1 85 ? 12.706 -13.126 -2.572 1.00 46.75 85 ASP A N 1
ATOM 692 C CA . ASP A 1 85 ? 12.469 -14.209 -3.545 1.00 46.75 85 ASP A CA 1
ATOM 693 C C . ASP A 1 85 ? 11.420 -13.864 -4.627 1.00 46.75 85 ASP A C 1
ATOM 695 O O . ASP A 1 85 ? 11.507 -14.360 -5.747 1.00 46.75 85 ASP A O 1
ATOM 699 N N . ASP A 1 86 ? 10.491 -12.938 -4.356 1.00 47.41 86 ASP A N 1
ATOM 700 C CA . ASP A 1 86 ? 9.577 -12.378 -5.373 1.00 47.41 86 ASP A CA 1
ATOM 701 C C . ASP A 1 86 ? 10.234 -11.275 -6.235 1.00 47.41 86 ASP A C 1
ATOM 703 O O . ASP A 1 86 ? 9.650 -10.780 -7.204 1.00 47.41 86 ASP A O 1
ATOM 707 N N . MET A 1 87 ? 11.482 -10.886 -5.943 1.00 44.31 87 MET A N 1
ATOM 708 C CA . MET A 1 87 ? 12.316 -10.094 -6.851 1.00 44.31 87 MET A CA 1
ATOM 709 C C . MET A 1 87 ? 12.878 -11.026 -7.923 1.00 44.31 87 MET A C 1
ATOM 711 O O . MET A 1 87 ? 14.070 -11.321 -7.941 1.00 44.31 87 MET A O 1
ATOM 715 N N . VAL A 1 88 ? 11.998 -11.498 -8.811 1.00 45.16 88 VAL A N 1
ATOM 716 C CA . VAL A 1 88 ? 12.345 -12.309 -9.982 1.00 45.16 88 VAL A CA 1
ATOM 717 C C . VAL A 1 88 ? 13.592 -11.726 -10.635 1.00 45.16 88 VAL A C 1
ATOM 719 O O . VAL A 1 88 ? 13.558 -10.630 -11.199 1.00 45.16 88 VAL A O 1
ATOM 722 N N . ASN A 1 89 ? 14.690 -12.467 -10.538 1.00 38.75 89 ASN A N 1
ATOM 723 C CA . ASN A 1 89 ? 15.872 -12.257 -11.343 1.00 38.75 89 ASN A CA 1
ATOM 724 C C . ASN A 1 89 ? 15.515 -12.756 -12.754 1.00 38.75 89 ASN A C 1
ATOM 726 O O . ASN A 1 89 ? 15.370 -13.966 -12.931 1.00 38.75 89 ASN A O 1
ATOM 730 N N . PRO A 1 90 ? 15.310 -11.884 -13.760 1.00 49.09 90 PRO A N 1
ATOM 731 C CA . PRO A 1 90 ? 14.985 -12.335 -15.114 1.00 49.09 90 PRO A CA 1
ATOM 732 C C . PRO A 1 90 ? 16.139 -13.114 -15.774 1.00 49.09 90 PRO A C 1
ATOM 734 O O . PRO A 1 90 ? 15.936 -13.698 -16.832 1.00 49.09 90 PRO A O 1
ATOM 737 N N . ASP A 1 91 ? 17.318 -13.145 -15.141 1.00 49.81 91 ASP A N 1
ATOM 738 C CA . ASP A 1 91 ? 18.516 -13.872 -15.571 1.00 49.81 91 ASP A CA 1
ATOM 739 C C . ASP A 1 91 ? 18.746 -15.203 -14.831 1.00 49.81 91 ASP A C 1
ATOM 741 O O . ASP A 1 91 ? 19.785 -15.835 -15.015 1.00 49.81 91 ASP A O 1
ATOM 745 N N . ALA A 1 92 ? 17.787 -15.693 -14.037 1.00 49.59 92 ALA A N 1
ATOM 746 C CA . ALA A 1 92 ? 17.793 -17.095 -13.613 1.00 49.59 92 ALA A CA 1
ATOM 747 C C . ALA A 1 92 ? 17.331 -17.993 -14.778 1.00 49.59 92 ALA A C 1
ATOM 749 O O . ALA A 1 92 ? 16.298 -18.658 -14.721 1.00 49.59 92 ALA A O 1
ATOM 750 N N . VAL A 1 93 ? 18.086 -17.968 -15.879 1.00 50.69 93 VAL A N 1
ATOM 751 C CA . VAL A 1 93 ? 18.105 -19.081 -16.822 1.00 50.69 93 VAL A CA 1
ATOM 752 C C . VAL A 1 93 ? 18.727 -20.227 -16.047 1.00 50.69 93 VAL A C 1
ATOM 754 O O . VAL A 1 93 ? 19.912 -20.177 -15.747 1.00 50.69 93 VAL A O 1
ATOM 757 N N . ASP A 1 94 ? 17.917 -21.209 -15.689 1.00 50.59 94 ASP A N 1
ATOM 758 C CA . ASP A 1 94 ? 18.377 -22.524 -15.270 1.00 50.59 94 ASP A CA 1
ATOM 759 C C . ASP A 1 94 ? 18.903 -23.241 -16.526 1.00 50.59 94 ASP A C 1
ATOM 761 O O . ASP A 1 94 ? 18.110 -23.545 -17.425 1.00 50.59 94 ASP A O 1
ATOM 765 N N . PRO A 1 95 ? 20.222 -23.452 -16.686 1.00 49.06 95 PRO A N 1
ATOM 766 C CA . PRO A 1 95 ? 20.759 -24.289 -17.733 1.00 49.06 95 PRO A CA 1
ATOM 767 C C . PRO A 1 95 ? 21.190 -25.618 -17.105 1.00 49.06 95 PRO A C 1
ATOM 769 O O . PRO A 1 95 ? 22.294 -26.083 -17.359 1.00 49.06 95 PRO A O 1
ATOM 772 N N . GLU A 1 96 ? 20.365 -26.237 -16.263 1.00 52.94 96 GLU A N 1
ATOM 773 C CA . GLU A 1 96 ? 20.647 -27.569 -15.740 1.00 52.94 96 GLU A CA 1
ATOM 774 C C . GLU A 1 96 ? 19.634 -28.564 -16.291 1.00 52.94 96 GLU A C 1
ATOM 776 O O . GLU A 1 96 ? 18.711 -28.990 -15.614 1.00 52.94 96 GLU A O 1
ATOM 781 N N . HIS A 1 97 ? 19.826 -28.944 -17.557 1.00 48.38 97 HIS A N 1
ATOM 782 C CA . HIS A 1 97 ? 19.565 -30.304 -18.043 1.00 48.38 97 HIS A CA 1
ATOM 783 C C . HIS A 1 97 ? 20.437 -30.588 -19.285 1.00 48.38 97 HIS A C 1
ATOM 785 O O . HIS A 1 97 ? 19.958 -31.053 -20.321 1.00 48.38 97 HIS A O 1
ATOM 791 N N . GLU A 1 98 ? 21.752 -30.351 -19.195 1.00 45.34 98 GLU A N 1
ATOM 792 C CA . GLU A 1 98 ? 22.671 -31.237 -19.917 1.00 45.34 98 GLU A CA 1
ATOM 793 C C . GLU A 1 98 ? 22.636 -32.570 -19.174 1.00 45.34 98 GLU A C 1
ATOM 795 O O . GLU A 1 98 ? 23.253 -32.733 -18.125 1.00 45.34 98 GLU A O 1
ATOM 800 N N . LEU A 1 99 ? 21.807 -33.480 -19.692 1.00 53.19 99 LEU A N 1
ATOM 801 C CA . LEU A 1 99 ? 21.743 -34.879 -19.294 1.00 53.19 99 LEU A CA 1
ATOM 802 C C . LEU A 1 99 ? 23.149 -35.391 -18.989 1.00 53.19 99 LEU A C 1
ATOM 804 O O . LEU A 1 99 ? 23.988 -35.497 -19.887 1.00 53.19 99 LEU A O 1
ATOM 808 N N . GLU A 1 100 ? 23.365 -35.721 -17.716 1.00 45.66 100 GLU A N 1
ATOM 809 C CA . GLU A 1 100 ? 24.488 -36.514 -17.251 1.00 45.66 100 GLU A CA 1
ATOM 810 C C . GLU A 1 100 ? 24.666 -37.687 -18.208 1.00 45.66 100 GLU A C 1
ATOM 812 O O . GLU A 1 100 ? 23.834 -38.588 -18.294 1.00 45.66 100 GLU A O 1
ATOM 817 N N . ASN A 1 101 ? 25.736 -37.629 -18.990 1.00 53.03 101 ASN A N 1
ATOM 818 C CA . ASN A 1 101 ? 26.150 -38.695 -19.877 1.00 53.03 101 ASN A CA 1
ATOM 819 C C . ASN A 1 101 ? 26.643 -39.819 -18.953 1.00 53.03 101 ASN A C 1
ATOM 821 O O . ASN A 1 101 ? 27.690 -39.637 -18.316 1.00 53.03 101 ASN A O 1
ATOM 825 N N . PRO A 1 102 ? 25.921 -40.943 -18.776 1.00 48.62 102 PRO A N 1
ATOM 826 C CA . PRO A 1 102 ? 26.406 -41.971 -17.882 1.00 48.62 102 PRO A CA 1
ATOM 827 C C . PRO A 1 102 ? 27.688 -42.546 -18.487 1.00 48.62 102 PRO A C 1
ATOM 829 O O . PRO A 1 102 ? 27.684 -43.204 -19.530 1.00 48.62 102 PRO A O 1
ATOM 832 N N . SER A 1 103 ? 28.804 -42.309 -17.793 1.00 56.66 103 SER A N 1
ATOM 833 C CA . SER A 1 103 ? 29.966 -43.197 -17.851 1.00 56.66 103 SER A CA 1
ATOM 834 C C . SER A 1 103 ? 29.453 -44.645 -17.743 1.00 56.66 103 SER A C 1
ATOM 836 O O . SER A 1 103 ? 28.505 -44.870 -17.011 1.00 56.66 103 SER A O 1
ATOM 838 N N . TRP A 1 104 ? 30.031 -45.611 -18.468 1.00 55.09 104 TRP A N 1
ATOM 839 C CA . TRP A 1 104 ? 29.746 -47.073 -18.435 1.00 55.09 104 TRP A CA 1
ATOM 840 C C . TRP A 1 104 ? 29.054 -47.764 -19.630 1.00 55.09 104 TRP A C 1
ATOM 842 O O . TRP A 1 104 ? 28.924 -48.988 -19.586 1.00 55.09 104 TRP A O 1
ATOM 852 N N . ALA A 1 105 ? 28.740 -47.115 -20.755 1.00 57.41 105 ALA A N 1
ATOM 853 C CA . ALA A 1 105 ? 28.396 -47.880 -21.969 1.00 57.41 105 ALA A CA 1
ATOM 854 C C . ALA A 1 105 ? 29.669 -48.400 -22.683 1.00 57.41 105 ALA A C 1
ATOM 856 O O . ALA A 1 105 ? 30.335 -47.677 -23.419 1.00 57.41 105 ALA A O 1
ATOM 857 N N . LEU A 1 106 ? 30.028 -49.659 -22.405 1.00 58.22 106 LEU A N 1
ATOM 858 C CA . LEU A 1 106 ? 31.175 -50.410 -22.946 1.00 58.22 106 LEU A CA 1
ATOM 859 C C . LEU A 1 106 ? 31.248 -50.391 -24.492 1.00 58.22 106 LEU A C 1
ATOM 861 O O . LEU A 1 106 ? 30.215 -50.582 -25.138 1.00 58.22 106 LEU A O 1
ATOM 865 N N . PRO A 1 107 ? 32.441 -50.278 -25.116 1.00 56.22 107 PRO A N 1
ATOM 866 C CA . PRO A 1 107 ? 32.582 -50.561 -26.539 1.00 56.22 107 PRO A CA 1
ATOM 867 C C . PRO A 1 107 ? 32.415 -52.063 -26.813 1.00 56.22 107 PRO A C 1
ATOM 869 O O . PRO A 1 107 ? 32.968 -52.916 -26.115 1.00 56.22 107 PRO A O 1
ATOM 872 N N . ALA A 1 108 ? 31.619 -52.357 -27.840 1.00 57.47 108 ALA A N 1
ATOM 873 C CA . ALA A 1 108 ? 31.336 -53.691 -28.345 1.00 57.47 108 ALA A CA 1
ATOM 874 C C . ALA A 1 108 ? 32.621 -54.451 -28.718 1.00 57.47 108 ALA A C 1
ATOM 876 O O . ALA A 1 108 ? 33.565 -53.878 -29.260 1.00 57.47 108 ALA A O 1
ATOM 877 N N . GLN A 1 109 ? 32.628 -55.754 -28.432 1.00 44.84 109 GLN A N 1
ATOM 878 C CA . GLN A 1 109 ? 33.707 -56.664 -28.808 1.00 44.84 109 GLN A CA 1
ATOM 879 C C . GLN A 1 109 ? 33.882 -56.745 -30.331 1.00 44.84 109 GLN A C 1
ATOM 881 O O . GLN A 1 109 ? 32.906 -56.772 -31.084 1.00 44.84 109 GLN A O 1
ATOM 886 N N . SER A 1 110 ? 35.133 -56.858 -30.772 1.00 54.75 110 SER A N 1
ATOM 887 C CA . SER A 1 110 ? 35.540 -57.451 -32.050 1.00 54.75 110 SER A CA 1
ATOM 888 C C . SER A 1 110 ? 36.861 -58.178 -31.856 1.00 54.75 110 SER A C 1
ATOM 890 O O . SER A 1 110 ? 37.707 -57.639 -31.106 1.00 54.75 110 SER A O 1
#

Foldseek 3Di:
DEEFEAELVVLVVDPHSVVVVCVSVVHPDPDLVSSLVVLQPDPAAYEYEYANQDPPDPVSVVVVVSLVVSCVRHPRYHYDYDDCVRVDPVPPPDPPDPPDPDDDPDDDDD

Radius of gyration: 23.31 Å; chains: 1; bounding box: 47×71×49 Å

Sequence (110 aa):
MKTVHIDAKRIMQSDHPFEALCALFNLKSRSFDEFKTHLMLDHEPIIAEVANCPVRNKTWEQLSDLLEGIQQHSNTFYLIWGTQDDMVNPDAVDPEHELENPSWALPAQS

pLDDT: mean 82.36, std 18.93, range [38.75, 96.81]

Secondary structure (DSSP, 8-state):
-EEEEEEHHHHHTSSSHHHHHHHHTT---SSHHHHHHHHHH--S-EEEEEESPPTT-HHHHHHHHHHHHHHHH-SSEEEEEPPGGGS--TT------S----TT-PPPP-